Protein AF-A0A3N5KRW2-F1 (afdb_monomer_lite)

Foldseek 3Di:
DDPVVVVVVVVVVVVVVVVVVVVVVVVCQQDPVNQVVVVVVVQVVLCVVQVWGWDFPDWDADPVVRDIDTPPIDTGHPDPPPDDDD

Structure (mmCIF, N/CA/C/O backbone):
data_AF-A0A3N5KRW2-F1
#
_entry.id   AF-A0A3N5KRW2-F1
#
loop_
_atom_site.group_PDB
_atom_site.id
_atom_site.type_symbol
_atom_site.label_atom_id
_atom_site.label_alt_id
_atom_site.label_comp_id
_atom_site.label_asym_id
_atom_site.label_entity_id
_atom_site.label_seq_id
_atom_site.pdbx_PDB_ins_code
_atom_site.Cartn_x
_atom_site.Cartn_y
_atom_site.Cartn_z
_atom_site.occupancy
_atom_site.B_iso_or_equiv
_atom_site.auth_seq_id
_atom_site.auth_comp_id
_atom_site.auth_asym_id
_atom_site.auth_atom_id
_atom_site.pdbx_PDB_model_num
ATOM 1 N N . MET A 1 1 ? 37.273 2.167 -25.060 1.00 53.41 1 MET A N 1
ATOM 2 C CA . MET A 1 1 ? 35.789 2.166 -25.032 1.00 53.41 1 MET A CA 1
ATOM 3 C C . MET A 1 1 ? 35.289 3.449 -24.380 1.00 53.41 1 MET A C 1
ATOM 5 O O . MET A 1 1 ? 35.525 3.662 -23.196 1.00 53.41 1 MET A O 1
ATOM 9 N N . THR A 1 2 ? 34.698 4.333 -25.179 1.00 56.75 2 THR A N 1
ATOM 10 C CA . THR A 1 2 ? 34.367 5.732 -24.863 1.00 56.75 2 THR A CA 1
ATOM 11 C C . THR A 1 2 ? 33.284 5.852 -23.784 1.00 56.75 2 THR A C 1
ATOM 13 O O . THR A 1 2 ? 32.282 5.138 -23.802 1.00 56.75 2 THR A O 1
ATOM 16 N N . ARG A 1 3 ? 33.502 6.750 -22.813 1.00 66.50 3 ARG A N 1
ATOM 17 C CA . ARG A 1 3 ? 32.666 6.943 -21.607 1.00 66.50 3 ARG A CA 1
ATOM 18 C C . ARG A 1 3 ? 31.172 7.149 -21.913 1.00 66.50 3 ARG A C 1
ATOM 20 O O . ARG A 1 3 ? 30.327 6.733 -21.128 1.00 66.50 3 ARG A O 1
ATOM 27 N N . SER A 1 4 ? 30.858 7.697 -23.083 1.00 63.81 4 SER A N 1
ATOM 28 C CA . SER A 1 4 ? 29.505 7.907 -23.611 1.00 63.81 4 SER A CA 1
ATOM 29 C C . SER A 1 4 ? 28.688 6.619 -23.768 1.00 63.81 4 SER A C 1
ATOM 31 O O . SER A 1 4 ? 27.489 6.615 -23.504 1.00 63.81 4 SER A O 1
ATOM 33 N N . ARG A 1 5 ? 29.324 5.497 -24.122 1.00 71.00 5 ARG A N 1
ATOM 34 C CA . ARG A 1 5 ? 28.635 4.210 -24.315 1.00 71.00 5 ARG A CA 1
ATOM 35 C C . ARG A 1 5 ? 28.227 3.561 -22.984 1.00 71.00 5 ARG A C 1
ATOM 37 O O . ARG A 1 5 ? 27.188 2.915 -22.912 1.00 71.00 5 ARG A O 1
ATOM 44 N N . LYS A 1 6 ? 29.015 3.787 -21.923 1.00 71.00 6 LYS A N 1
ATOM 45 C CA . LYS A 1 6 ? 28.711 3.332 -20.553 1.00 71.00 6 LYS A CA 1
ATOM 46 C C . LYS A 1 6 ? 27.557 4.128 -19.935 1.00 71.00 6 LYS A C 1
ATOM 48 O O . LYS A 1 6 ? 26.697 3.528 -19.308 1.00 71.00 6 LYS A O 1
ATOM 53 N N . LEU A 1 7 ? 27.518 5.441 -20.179 1.00 75.44 7 LEU A N 1
ATOM 54 C CA . LEU A 1 7 ? 26.432 6.336 -19.753 1.00 75.44 7 LEU A CA 1
ATOM 55 C C . LEU A 1 7 ? 25.075 5.948 -20.360 1.00 75.44 7 LEU A C 1
ATOM 57 O O . LEU A 1 7 ? 24.073 5.905 -19.654 1.00 75.44 7 LEU A O 1
ATOM 61 N N . LEU A 1 8 ? 25.054 5.603 -21.650 1.00 78.44 8 LEU A N 1
ATOM 62 C CA . LEU A 1 8 ? 23.855 5.098 -22.328 1.00 78.44 8 LEU A CA 1
ATOM 63 C C . LEU A 1 8 ? 23.353 3.778 -21.727 1.00 78.44 8 LEU A C 1
ATOM 65 O O . LEU A 1 8 ? 22.154 3.615 -21.518 1.00 78.44 8 LEU A O 1
ATOM 69 N N . TRP A 1 9 ? 24.258 2.851 -21.403 1.00 82.62 9 TRP A N 1
ATOM 70 C CA . TRP A 1 9 ? 23.893 1.584 -20.762 1.00 82.62 9 TRP A CA 1
ATOM 71 C C . TRP A 1 9 ? 23.396 1.771 -19.326 1.00 82.62 9 TRP A C 1
ATOM 73 O O . TRP A 1 9 ? 22.398 1.162 -18.951 1.00 82.62 9 TRP A O 1
ATOM 83 N N . SER A 1 10 ? 24.029 2.645 -18.536 1.00 83.69 10 SER A N 1
ATOM 84 C CA . SER A 1 10 ? 23.550 2.959 -17.184 1.00 83.69 10 SER A CA 1
ATOM 85 C C . SER A 1 10 ? 22.197 3.669 -17.199 1.00 83.69 10 SER A C 1
ATOM 87 O O . SER A 1 10 ? 21.353 3.371 -16.362 1.00 83.69 10 SER A O 1
ATOM 89 N N . ALA A 1 11 ? 21.960 4.564 -18.164 1.00 87.44 11 ALA A N 1
ATOM 90 C CA . ALA A 1 11 ? 20.671 5.233 -18.321 1.00 87.44 11 ALA A CA 1
ATOM 91 C C . ALA A 1 11 ? 19.565 4.243 -18.720 1.00 87.44 11 ALA A C 1
ATOM 93 O O . ALA A 1 11 ? 18.479 4.283 -18.148 1.00 87.44 11 ALA A O 1
ATOM 94 N N . GLY A 1 12 ? 19.855 3.311 -19.636 1.00 91.06 12 GLY A N 1
ATOM 95 C CA . GLY A 1 12 ? 18.928 2.235 -19.996 1.00 91.06 12 GLY A CA 1
ATOM 96 C C . GLY A 1 12 ? 18.610 1.309 -18.818 1.00 91.06 12 GLY A C 1
ATOM 97 O O . GLY A 1 12 ? 17.447 0.986 -18.589 1.00 91.06 12 GLY A O 1
ATOM 98 N N . GLY A 1 13 ? 19.621 0.943 -18.025 1.00 92.69 13 GLY A N 1
ATOM 99 C CA . GLY A 1 13 ? 19.433 0.149 -16.808 1.00 92.69 13 GLY A CA 1
ATOM 100 C C . GLY A 1 13 ? 18.583 0.867 -15.759 1.00 92.69 13 GLY A C 1
ATOM 101 O O . GLY A 1 13 ? 17.669 0.269 -15.197 1.00 92.69 13 GLY A O 1
ATOM 102 N N . LEU A 1 14 ? 18.827 2.163 -15.541 1.00 94.56 14 LEU A N 1
ATOM 103 C CA . LEU A 1 14 ? 18.038 2.974 -14.615 1.00 94.56 14 LEU A CA 1
ATOM 104 C C . LEU A 1 14 ? 16.583 3.108 -15.082 1.00 94.56 14 LEU A C 1
ATOM 106 O O . LEU A 1 14 ? 15.669 2.931 -14.284 1.00 94.56 14 LEU A O 1
ATOM 110 N N . ALA A 1 15 ? 16.359 3.357 -16.374 1.00 94.25 15 ALA A N 1
ATOM 111 C CA . ALA A 1 15 ? 15.016 3.429 -16.943 1.00 94.25 15 ALA A CA 1
ATOM 112 C C . ALA A 1 15 ? 14.264 2.095 -16.802 1.00 94.25 15 ALA A C 1
ATOM 114 O O . ALA A 1 15 ? 13.099 2.083 -16.408 1.00 94.25 15 ALA A O 1
ATOM 115 N N . GLY A 1 16 ? 14.942 0.971 -17.056 1.00 95.62 16 GLY A N 1
ATOM 116 C CA . GLY A 1 16 ? 14.385 -0.364 -16.845 1.00 95.62 16 GLY A CA 1
ATOM 117 C C . GLY A 1 16 ? 14.028 -0.629 -15.381 1.00 95.62 16 GLY A C 1
ATOM 118 O O . GLY A 1 16 ? 12.951 -1.149 -15.100 1.00 95.62 16 GLY A O 1
ATOM 119 N N . LEU A 1 17 ? 14.885 -0.213 -14.444 1.00 95.44 17 LEU A N 1
ATOM 120 C CA . LEU A 1 17 ? 14.627 -0.342 -13.009 1.00 95.44 17 LEU A CA 1
ATOM 121 C C . LEU A 1 17 ? 13.412 0.487 -12.574 1.00 95.44 17 LEU A C 1
ATOM 123 O O . LEU A 1 17 ? 12.553 -0.019 -11.858 1.00 95.44 17 LEU A O 1
ATOM 127 N N . VAL A 1 18 ? 13.313 1.739 -13.027 1.00 96.06 18 VAL A N 1
ATOM 128 C CA . VAL A 1 18 ? 12.162 2.606 -12.733 1.00 96.06 18 VAL A CA 1
ATOM 129 C C . VAL A 1 18 ? 10.873 1.989 -13.272 1.00 96.06 18 VAL A C 1
ATOM 131 O O . VAL A 1 18 ? 9.880 1.922 -12.550 1.00 96.06 18 VAL A O 1
ATOM 134 N N . LEU A 1 19 ? 10.889 1.480 -14.507 1.00 95.12 19 LEU A N 1
ATOM 135 C CA . LEU A 1 19 ? 9.726 0.822 -15.099 1.00 95.12 19 LEU A CA 1
ATOM 136 C C . LEU A 1 19 ? 9.320 -0.427 -14.307 1.00 95.12 19 LEU A C 1
ATOM 138 O O . LEU A 1 19 ? 8.139 -0.626 -14.031 1.00 95.12 19 LEU A O 1
ATOM 142 N N . PHE A 1 20 ? 10.294 -1.241 -13.899 1.00 95.00 20 PHE A N 1
ATOM 143 C CA . PHE A 1 20 ? 10.055 -2.424 -13.079 1.00 95.00 20 PHE A CA 1
ATOM 144 C C . PHE A 1 20 ? 9.408 -2.065 -11.735 1.00 95.00 20 PHE A C 1
ATOM 146 O O . PHE A 1 20 ? 8.399 -2.661 -11.363 1.00 95.00 20 PHE A O 1
ATOM 153 N N . LEU A 1 21 ? 9.925 -1.043 -11.044 1.00 94.25 21 LEU A N 1
ATOM 154 C CA . LEU A 1 21 ? 9.357 -0.568 -9.780 1.00 94.25 21 LEU A CA 1
ATOM 155 C C . LEU A 1 21 ? 7.921 -0.056 -9.944 1.00 94.25 21 LEU A C 1
ATOM 157 O O . LEU A 1 21 ? 7.079 -0.348 -9.097 1.00 94.25 21 LEU A O 1
ATOM 161 N N . LEU A 1 22 ? 7.614 0.649 -11.039 1.00 90.62 22 LEU A N 1
ATOM 162 C CA . LEU A 1 22 ? 6.249 1.096 -11.332 1.00 90.62 22 LEU A CA 1
ATOM 163 C C . LEU A 1 22 ? 5.294 -0.083 -11.538 1.00 90.62 22 LEU A C 1
ATOM 165 O O . LEU A 1 22 ? 4.207 -0.098 -10.963 1.00 90.62 22 LEU A O 1
ATOM 169 N N . VAL A 1 23 ? 5.701 -1.093 -12.312 1.00 90.81 23 VAL A N 1
ATOM 170 C CA . VAL A 1 23 ? 4.885 -2.296 -12.539 1.00 90.81 23 VAL A CA 1
ATOM 171 C C . VAL A 1 23 ? 4.659 -3.052 -11.230 1.00 90.81 23 VAL A C 1
ATOM 173 O O . VAL A 1 23 ? 3.519 -3.395 -10.919 1.00 90.81 23 VAL A O 1
ATOM 176 N N . CYS A 1 24 ? 5.708 -3.262 -10.431 1.00 90.50 24 CYS A N 1
ATOM 177 C CA . CYS A 1 24 ? 5.580 -3.877 -9.111 1.00 90.50 24 CYS A CA 1
ATOM 178 C C . CYS A 1 24 ? 4.628 -3.084 -8.208 1.00 90.50 24 CYS A C 1
ATOM 180 O O . CYS A 1 24 ? 3.760 -3.683 -7.580 1.00 90.50 24 CYS A O 1
ATOM 182 N N . GLY A 1 25 ? 4.736 -1.753 -8.189 1.00 85.56 25 GLY A N 1
ATOM 183 C CA . GLY A 1 25 ? 3.827 -0.884 -7.445 1.00 85.56 25 GLY A CA 1
ATOM 184 C C . GLY A 1 25 ? 2.367 -1.084 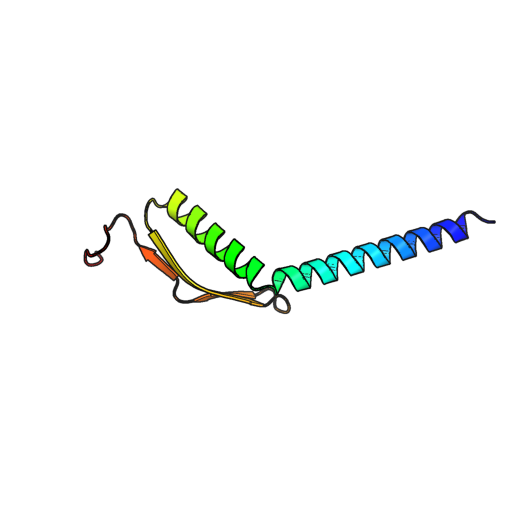-7.857 1.00 85.56 25 GLY A C 1
ATOM 185 O O . GLY A 1 25 ? 1.517 -1.310 -7.002 1.00 85.56 25 GLY A O 1
ATOM 186 N N . ILE A 1 26 ? 2.074 -1.099 -9.159 1.00 83.00 26 ILE A N 1
ATOM 187 C CA . ILE A 1 26 ? 0.714 -1.327 -9.677 1.00 83.00 26 ILE A CA 1
ATOM 188 C C . ILE A 1 26 ? 0.187 -2.715 -9.287 1.00 83.00 26 ILE A C 1
ATOM 190 O O . ILE A 1 26 ? -0.968 -2.848 -8.883 1.00 83.00 26 ILE A O 1
ATOM 194 N N . VAL A 1 27 ? 1.022 -3.754 -9.381 1.00 84.19 27 VAL A N 1
ATOM 195 C CA . VAL A 1 27 ? 0.642 -5.122 -8.990 1.00 84.19 27 VAL A CA 1
ATOM 196 C C . VAL A 1 27 ? 0.320 -5.194 -7.498 1.00 84.19 27 VAL A C 1
ATOM 198 O O . VAL A 1 27 ? -0.690 -5.789 -7.127 1.00 84.19 27 VAL A O 1
ATOM 201 N N . VAL A 1 28 ? 1.127 -4.551 -6.650 1.00 82.00 28 VAL A N 1
ATOM 202 C CA . VAL A 1 28 ? 0.875 -4.476 -5.205 1.00 82.00 28 VAL A CA 1
ATOM 203 C C . VAL A 1 28 ? -0.425 -3.725 -4.922 1.00 82.00 28 VAL A C 1
ATOM 205 O O . VAL A 1 28 ? -1.260 -4.252 -4.198 1.00 82.00 28 VAL A O 1
ATOM 208 N N . LEU A 1 29 ? -0.653 -2.565 -5.547 1.00 75.75 29 LEU A N 1
ATOM 209 C CA . LEU A 1 29 ? -1.886 -1.776 -5.384 1.00 75.75 29 LEU A CA 1
ATOM 210 C C . LEU A 1 29 ? -3.151 -2.535 -5.814 1.00 75.75 29 LEU A C 1
ATOM 212 O O . LEU A 1 29 ? -4.239 -2.282 -5.296 1.00 75.75 29 LEU A O 1
ATOM 216 N N . ARG A 1 30 ? -3.023 -3.459 -6.770 1.00 77.25 30 ARG A N 1
ATOM 217 C CA . ARG A 1 30 ? -4.122 -4.313 -7.235 1.00 77.25 30 ARG A CA 1
ATOM 218 C C . ARG A 1 30 ? -4.317 -5.566 -6.372 1.00 77.25 30 ARG A C 1
ATOM 220 O O . ARG A 1 30 ? -5.356 -6.208 -6.497 1.00 77.25 30 ARG A O 1
ATOM 227 N N . SER A 1 31 ? -3.347 -5.917 -5.531 1.00 79.19 31 SER A N 1
ATOM 228 C CA . SER A 1 31 ? -3.395 -7.121 -4.70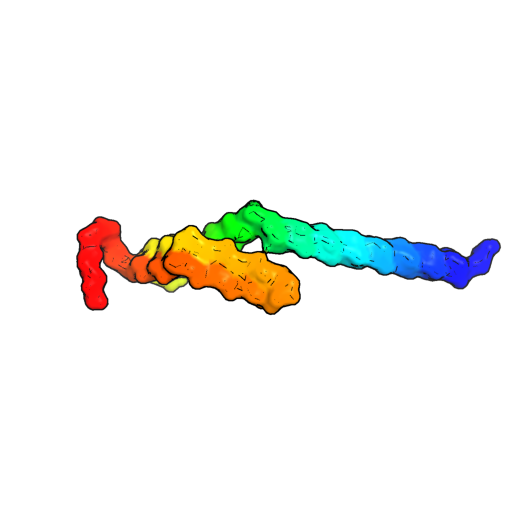2 1.00 79.19 31 SER A CA 1
ATOM 229 C C . SER A 1 31 ? -4.430 -6.996 -3.587 1.00 79.19 31 SER A C 1
ATOM 231 O O . SER A 1 31 ? -4.530 -5.960 -2.925 1.00 79.19 31 SER A O 1
ATOM 233 N N . ASP A 1 32 ? -5.151 -8.085 -3.322 1.00 75.31 32 ASP A N 1
ATOM 234 C CA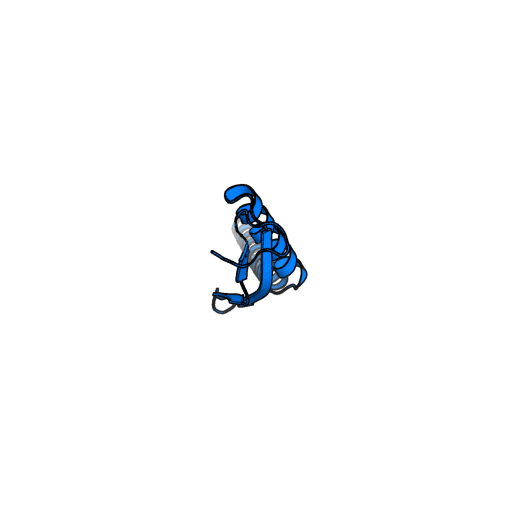 . ASP A 1 32 ? -6.099 -8.165 -2.207 1.00 75.31 32 ASP A CA 1
ATOM 235 C C . ASP A 1 32 ? -5.402 -7.974 -0.852 1.00 75.31 32 ASP A C 1
ATOM 237 O O . ASP A 1 32 ? -5.976 -7.390 0.063 1.00 75.31 32 ASP A O 1
ATOM 241 N N . TRP A 1 33 ? -4.120 -8.345 -0.752 1.00 78.94 33 TRP A N 1
ATOM 242 C CA . TRP A 1 33 ? -3.305 -8.084 0.438 1.00 78.94 33 TRP A CA 1
ATOM 243 C C . TRP A 1 33 ? -3.165 -6.585 0.740 1.00 78.94 33 TRP A C 1
ATOM 245 O O . TRP A 1 33 ? -3.279 -6.174 1.892 1.00 78.94 33 TRP A O 1
ATOM 255 N N . PHE A 1 34 ? -2.952 -5.750 -0.284 1.00 78.19 34 PHE A N 1
ATOM 256 C CA . PHE A 1 34 ? -2.840 -4.302 -0.091 1.00 78.19 34 PHE A CA 1
ATOM 257 C C . PHE A 1 34 ? -4.176 -3.703 0.347 1.00 78.19 34 PHE A C 1
ATOM 259 O O . PHE A 1 34 ? -4.209 -2.852 1.233 1.00 78.19 34 PHE A O 1
ATOM 266 N N . ARG A 1 35 ? -5.284 -4.185 -0.228 1.00 72.81 35 ARG A N 1
ATOM 267 C CA . ARG A 1 35 ? -6.634 -3.763 0.168 1.00 72.81 35 ARG A CA 1
ATOM 268 C C . ARG A 1 35 ? -6.904 -4.071 1.634 1.00 72.81 35 ARG A C 1
ATOM 270 O O . ARG A 1 35 ? -7.384 -3.196 2.346 1.00 72.81 35 ARG A O 1
ATOM 277 N N . GLU A 1 36 ? -6.544 -5.267 2.087 1.00 77.75 36 GLU A N 1
ATOM 278 C CA . GLU A 1 36 ? -6.733 -5.679 3.477 1.00 77.75 36 GLU A CA 1
ATOM 279 C C . GLU A 1 36 ? -5.845 -4.881 4.441 1.00 77.75 36 GLU A C 1
ATOM 281 O O . GLU A 1 36 ? -6.331 -4.386 5.455 1.00 77.75 36 GLU A O 1
ATOM 286 N N . GLN A 1 37 ? -4.575 -4.656 4.093 1.00 81.50 37 GLN A N 1
ATOM 287 C CA . GLN A 1 37 ? -3.681 -3.811 4.890 1.00 81.50 37 GLN A CA 1
ATOM 288 C C . GLN A 1 37 ? -4.200 -2.375 5.019 1.00 81.50 37 GLN A C 1
ATOM 290 O O . GLN A 1 37 ? -4.163 -1.803 6.107 1.00 81.50 37 GLN A O 1
ATOM 295 N N . VAL A 1 38 ? -4.691 -1.783 3.926 1.00 77.50 38 VAL A N 1
ATOM 296 C CA . VAL A 1 38 ? -5.277 -0.436 3.954 1.00 77.50 38 VAL A CA 1
ATOM 297 C C . VAL A 1 38 ? -6.559 -0.425 4.783 1.00 77.50 38 VAL A C 1
ATOM 299 O O . VAL A 1 38 ? -6.723 0.468 5.610 1.00 77.50 38 VAL A O 1
ATOM 302 N N . ARG A 1 39 ? -7.433 -1.428 4.629 1.00 75.00 39 ARG A N 1
ATOM 303 C CA . ARG A 1 39 ? -8.658 -1.572 5.429 1.00 75.00 39 ARG A CA 1
ATOM 304 C C . ARG A 1 39 ? -8.339 -1.602 6.923 1.00 75.00 39 ARG A C 1
ATOM 306 O O . ARG A 1 39 ? -8.886 -0.800 7.672 1.00 75.00 39 ARG A O 1
ATOM 313 N N . GLN A 1 40 ? -7.410 -2.461 7.342 1.00 78.75 40 GLN A N 1
ATOM 314 C CA . GLN A 1 40 ? -6.977 -2.566 8.739 1.00 78.75 40 GLN A CA 1
ATOM 315 C C . GLN A 1 40 ? -6.356 -1.269 9.255 1.00 78.75 40 GLN A C 1
ATOM 317 O O . GLN A 1 40 ? -6.610 -0.871 10.390 1.00 78.75 40 GLN A O 1
ATOM 322 N N . ARG A 1 41 ? -5.561 -0.588 8.422 1.00 80.44 41 ARG A N 1
ATOM 323 C CA . ARG A 1 41 ? -4.953 0.692 8.783 1.00 80.44 41 ARG A CA 1
ATOM 324 C C . ARG A 1 41 ? -6.017 1.757 9.036 1.00 80.44 41 ARG A C 1
ATOM 326 O O . ARG A 1 41 ? -5.959 2.409 10.069 1.00 80.44 41 ARG A O 1
ATOM 333 N N . ILE A 1 42 ? -7.001 1.883 8.142 1.00 74.75 42 ILE A N 1
ATOM 334 C CA . ILE A 1 42 ? -8.111 2.835 8.294 1.00 74.75 42 ILE A CA 1
ATOM 335 C C . ILE A 1 42 ? -8.896 2.535 9.572 1.00 74.75 42 ILE A C 1
ATOM 337 O O . ILE A 1 42 ? -9.143 3.456 10.341 1.00 74.75 42 ILE A O 1
ATOM 341 N N . VAL A 1 43 ? -9.243 1.268 9.822 1.00 75.81 43 VAL A N 1
ATOM 342 C CA . VAL A 1 43 ? -9.934 0.864 11.056 1.00 75.81 43 VAL A CA 1
ATOM 343 C C . VAL A 1 43 ? -9.124 1.301 12.276 1.00 75.81 43 VAL A C 1
ATOM 345 O O . VAL A 1 43 ? -9.616 2.080 13.081 1.00 75.81 43 VAL A O 1
ATOM 348 N N . SER A 1 44 ? -7.847 0.923 12.356 1.00 76.44 44 SER A N 1
ATOM 349 C CA . SER A 1 44 ? -6.994 1.256 13.501 1.00 76.44 44 SER A CA 1
ATOM 350 C C . SER A 1 44 ? -6.817 2.765 13.719 1.00 76.44 44 SER A C 1
ATOM 352 O O . SER A 1 44 ? -6.848 3.222 14.862 1.00 76.44 44 SER A O 1
ATOM 354 N N . GLU A 1 45 ? -6.630 3.550 12.653 1.00 76.88 45 GLU A N 1
ATOM 355 C CA . GLU A 1 45 ? -6.462 5.006 12.756 1.00 76.88 45 GLU A CA 1
ATOM 356 C C . GLU A 1 45 ? -7.757 5.676 13.244 1.00 76.88 45 GLU A C 1
ATOM 358 O O . GLU A 1 45 ? -7.707 6.583 14.075 1.00 76.88 45 GLU A O 1
ATOM 363 N N . VAL A 1 46 ? -8.921 5.221 12.763 1.00 71.56 46 VAL A N 1
ATOM 364 C CA . VAL A 1 46 ? -10.213 5.794 13.156 1.00 71.56 46 VAL A CA 1
ATOM 365 C C . VAL A 1 46 ? -10.603 5.358 14.569 1.00 71.56 46 VAL A C 1
ATOM 367 O O . VAL A 1 46 ? -11.002 6.216 15.358 1.00 71.56 46 VAL A O 1
ATOM 370 N N . GLU A 1 47 ? -10.412 4.087 14.935 1.00 74.38 47 GLU A N 1
ATOM 371 C CA . GLU A 1 47 ? -10.624 3.592 16.304 1.00 74.38 47 GLU A CA 1
ATOM 372 C C . GLU A 1 47 ? -9.742 4.349 17.304 1.00 74.38 47 GLU A C 1
ATOM 374 O O . GLU A 1 47 ? -10.215 4.806 18.343 1.00 74.38 47 GLU A O 1
ATOM 379 N N . SER A 1 48 ? -8.468 4.579 16.969 1.00 70.88 48 SER A N 1
ATOM 380 C CA . SER A 1 48 ? -7.554 5.330 17.834 1.00 70.88 48 SER A CA 1
ATOM 381 C C . SER A 1 48 ? -7.920 6.812 17.963 1.00 70.88 48 SER A C 1
ATOM 383 O O . SER A 1 48 ? -7.615 7.413 18.994 1.00 70.88 48 SER A O 1
ATOM 385 N N . ALA A 1 49 ? -8.510 7.422 16.932 1.00 68.56 49 ALA A N 1
ATOM 386 C CA . ALA A 1 49 ? -8.873 8.839 16.938 1.00 68.56 49 ALA A CA 1
ATOM 387 C C . ALA A 1 49 ? -10.231 9.110 17.604 1.00 68.56 49 ALA A C 1
ATOM 389 O O . ALA A 1 49 ? -10.432 10.191 18.155 1.00 68.56 49 ALA A O 1
ATOM 390 N N . THR A 1 50 ? -11.162 8.152 17.546 1.00 64.50 50 THR A N 1
ATOM 391 C CA . THR A 1 50 ? -12.547 8.325 18.023 1.00 64.50 50 THR A CA 1
ATOM 392 C C . THR A 1 50 ? -12.883 7.519 19.275 1.00 64.50 50 THR A C 1
ATOM 394 O O . THR A 1 50 ? -13.824 7.875 19.981 1.00 64.50 50 THR A O 1
ATOM 397 N N . GLY A 1 51 ? -12.126 6.464 19.585 1.00 59.25 51 GLY A N 1
ATOM 398 C CA . GLY A 1 51 ? -12.410 5.552 20.696 1.00 59.25 51 GLY A CA 1
ATOM 399 C C . GLY A 1 51 ? -13.619 4.633 20.472 1.00 59.25 51 GLY A C 1
ATOM 400 O O . GLY A 1 51 ? -14.020 3.948 21.411 1.00 59.25 51 GLY A O 1
ATOM 401 N N . GLY A 1 52 ? -14.201 4.633 19.267 1.00 60.72 52 GLY A N 1
ATOM 402 C CA . GLY A 1 52 ? -15.302 3.763 18.843 1.00 60.72 52 GLY A CA 1
ATOM 403 C C . GLY A 1 52 ? -14.842 2.697 17.845 1.00 60.72 52 GLY A C 1
ATOM 404 O O . GLY A 1 52 ? -13.689 2.722 17.426 1.00 60.72 52 GLY A O 1
ATOM 405 N N . GLN A 1 53 ? -15.715 1.753 17.482 1.00 60.81 53 GLN A N 1
ATOM 406 C CA . GLN A 1 53 ? -15.391 0.645 16.570 1.00 60.81 53 GLN A CA 1
ATOM 407 C C . GLN A 1 53 ? -15.763 0.995 15.121 1.00 60.81 53 GLN A C 1
ATOM 409 O O . GLN A 1 53 ? -16.805 1.603 14.865 1.00 60.81 53 GLN A O 1
ATOM 414 N N . VAL A 1 54 ? -14.928 0.607 14.154 1.00 66.06 54 VAL A N 1
ATOM 415 C CA . VAL A 1 54 ? -15.184 0.879 12.730 1.00 66.06 54 VAL A CA 1
ATOM 416 C C . VAL A 1 54 ? -15.351 -0.402 11.943 1.00 66.06 54 VAL A C 1
ATOM 418 O O . VAL A 1 54 ? -14.423 -1.201 11.826 1.00 66.06 54 VAL A O 1
ATOM 421 N N . GLU A 1 55 ? -16.506 -0.535 11.299 1.00 66.25 55 GLU A N 1
ATOM 422 C CA . GLU A 1 55 ? -16.756 -1.598 10.337 1.00 66.25 55 GLU A CA 1
ATOM 423 C C . GLU A 1 55 ? -16.657 -1.060 8.908 1.00 66.25 55 GLU A C 1
ATOM 425 O O . GLU A 1 55 ? -17.318 -0.095 8.516 1.00 66.25 55 GLU A O 1
ATOM 430 N N . ILE A 1 56 ? -15.807 -1.704 8.105 1.00 66.31 56 ILE A N 1
ATOM 431 C CA . ILE A 1 56 ? -15.677 -1.445 6.669 1.00 66.31 56 ILE A CA 1
ATOM 432 C C . ILE A 1 56 ? -16.046 -2.725 5.937 1.00 66.31 56 ILE A C 1
ATOM 434 O O . ILE A 1 56 ? -15.260 -3.677 5.933 1.00 66.31 56 ILE A O 1
ATOM 438 N N . GLY A 1 57 ? -17.227 -2.736 5.317 1.00 67.56 57 GLY A N 1
ATOM 439 C CA . GLY A 1 57 ? -17.717 -3.899 4.578 1.00 67.56 57 GLY A CA 1
ATOM 440 C C . GLY A 1 57 ? -16.924 -4.182 3.300 1.00 67.56 57 GLY A C 1
ATOM 441 O O . GLY A 1 57 ? -16.575 -5.329 3.038 1.00 67.56 57 GLY A O 1
ATOM 442 N N . GLU A 1 58 ? -16.600 -3.154 2.508 1.00 71.62 58 GLU A N 1
ATOM 443 C CA . GLU A 1 58 ? -15.842 -3.347 1.267 1.00 71.62 58 GLU A CA 1
ATOM 444 C C . GLU A 1 58 ? -14.935 -2.149 0.949 1.00 71.62 58 GLU A C 1
ATOM 446 O O . GLU A 1 58 ? -15.359 -0.992 0.968 1.00 71.62 58 GLU A O 1
ATOM 451 N N . PHE A 1 59 ? -13.676 -2.437 0.606 1.00 70.88 59 PHE A N 1
ATOM 452 C CA . PHE A 1 59 ? -12.707 -1.452 0.131 1.00 70.88 59 PHE A CA 1
ATOM 453 C C . PHE A 1 59 ? -12.256 -1.806 -1.289 1.00 70.88 59 PHE A C 1
ATOM 455 O O . PHE A 1 59 ? -11.606 -2.831 -1.517 1.00 70.88 59 PHE A O 1
ATOM 462 N N . ARG A 1 60 ? -12.578 -0.946 -2.260 1.00 73.62 60 ARG A N 1
ATOM 463 C CA . ARG A 1 60 ? -12.174 -1.097 -3.662 1.00 73.62 60 ARG A CA 1
ATOM 464 C C . ARG A 1 60 ? -11.212 0.014 -4.048 1.00 73.62 60 ARG A C 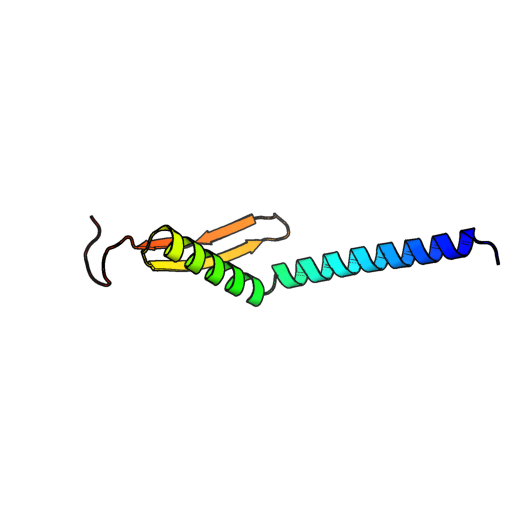1
ATOM 466 O O . ARG A 1 60 ? -11.512 1.194 -3.918 1.00 73.62 60 ARG A O 1
ATOM 473 N N . PHE A 1 61 ? -10.065 -0.378 -4.586 1.00 75.31 61 PHE A N 1
ATOM 474 C CA . PHE A 1 61 ? -9.090 0.552 -5.142 1.00 75.31 61 PHE A CA 1
ATOM 475 C C . PHE A 1 61 ? -8.914 0.291 -6.640 1.00 75.31 61 PHE A C 1
ATOM 477 O O . PHE A 1 61 ? -8.515 -0.807 -7.048 1.00 75.31 61 PHE A O 1
ATOM 484 N N . ASP A 1 62 ? -9.246 1.295 -7.450 1.00 76.75 62 ASP A N 1
ATOM 485 C CA . ASP A 1 62 ? -9.007 1.348 -8.889 1.00 76.75 62 ASP A CA 1
ATOM 486 C C . ASP A 1 62 ? -7.747 2.178 -9.149 1.00 76.75 62 ASP A C 1
ATOM 488 O O . ASP A 1 62 ? -7.771 3.408 -9.144 1.00 76.75 62 ASP A O 1
ATOM 492 N N . TRP A 1 63 ? -6.626 1.493 -9.373 1.00 74.00 63 TRP A N 1
ATOM 493 C CA . TRP A 1 63 ? -5.339 2.134 -9.643 1.00 74.00 63 TRP A CA 1
ATOM 494 C C . TRP A 1 63 ? -5.323 2.891 -10.980 1.00 74.00 63 TRP A C 1
ATOM 496 O O . TRP A 1 63 ? -4.579 3.859 -11.110 1.00 74.00 63 TRP A O 1
ATOM 506 N N . ALA A 1 64 ? -6.125 2.475 -11.969 1.00 76.62 64 ALA A N 1
ATOM 507 C CA . ALA A 1 64 ? -6.125 3.076 -13.301 1.00 76.62 64 ALA A CA 1
ATOM 508 C C . ALA A 1 64 ? -6.816 4.443 -13.284 1.00 76.62 64 ALA A C 1
ATOM 510 O O . ALA A 1 64 ? -6.397 5.365 -13.980 1.00 76.62 64 ALA A O 1
ATOM 511 N N . GLN A 1 65 ? -7.854 4.577 -12.456 1.00 82.81 65 GLN A N 1
ATOM 512 C CA . GLN A 1 65 ? -8.554 5.842 -12.222 1.00 82.81 65 GLN A CA 1
ATOM 513 C C . GLN A 1 65 ? -8.086 6.568 -10.953 1.00 82.81 65 GLN A C 1
ATOM 515 O O . GLN A 1 65 ? -8.638 7.618 -10.627 1.00 82.81 65 GLN A O 1
ATOM 520 N N . LEU A 1 66 ? -7.102 6.010 -10.233 1.00 78.50 66 LEU A N 1
ATOM 521 C CA . LEU A 1 66 ? -6.663 6.458 -8.905 1.00 78.50 66 LEU A CA 1
ATOM 522 C C . LEU A 1 66 ? -7.844 6.690 -7.946 1.00 78.50 66 LEU A C 1
ATOM 524 O O . LEU A 1 66 ? -7.860 7.644 -7.169 1.00 78.50 66 LEU A O 1
ATOM 528 N N . ARG A 1 67 ? -8.862 5.825 -8.022 1.00 77.56 67 ARG A N 1
ATOM 529 C CA . ARG A 1 67 ? -10.099 5.955 -7.252 1.00 77.56 67 ARG A CA 1
ATOM 530 C C . ARG A 1 67 ? -10.121 4.942 -6.11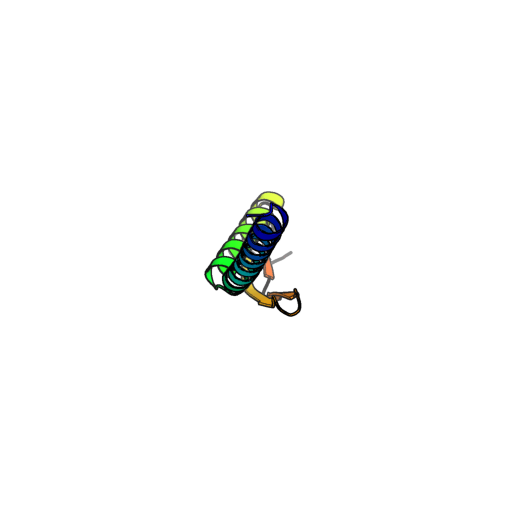7 1.00 77.56 67 ARG A C 1
ATOM 532 O O . ARG A 1 67 ? -10.090 3.738 -6.352 1.00 77.56 67 ARG A O 1
ATOM 539 N N . ALA A 1 68 ? -10.229 5.444 -4.893 1.00 76.38 68 ALA A N 1
ATOM 540 C CA . ALA A 1 68 ? -10.570 4.645 -3.726 1.00 76.38 68 ALA A CA 1
ATOM 541 C C . ALA A 1 68 ? -12.079 4.753 -3.475 1.00 76.38 68 ALA A C 1
ATOM 543 O O . ALA A 1 68 ? -12.627 5.853 -3.435 1.00 76.38 68 ALA A O 1
ATOM 544 N N . GLU A 1 69 ? -12.747 3.617 -3.332 1.00 79.06 69 GLU A N 1
ATOM 545 C CA . GLU A 1 69 ? -14.163 3.515 -3.006 1.00 79.06 69 GLU A CA 1
ATOM 546 C C . GLU A 1 69 ? -14.304 2.674 -1.735 1.00 79.06 69 GLU A C 1
ATOM 548 O O . GLU A 1 69 ? -13.873 1.521 -1.684 1.00 79.06 69 GLU A O 1
ATOM 553 N N . VAL A 1 70 ? -14.899 3.271 -0.705 1.00 74.56 70 VAL A N 1
ATOM 554 C CA . VAL A 1 70 ? -15.207 2.607 0.563 1.00 74.56 70 VAL A CA 1
ATOM 555 C C . VAL A 1 70 ? -16.718 2.439 0.622 1.00 74.56 70 VAL A C 1
ATOM 557 O O . VAL A 1 70 ? -17.447 3.428 0.537 1.00 74.56 70 VAL A O 1
ATOM 560 N N . ARG A 1 71 ? -17.200 1.200 0.714 1.00 75.56 71 ARG A N 1
ATOM 561 C CA . ARG A 1 71 ? -18.630 0.885 0.826 1.00 75.56 71 ARG A CA 1
ATOM 562 C C . ARG A 1 71 ? -18.928 0.290 2.192 1.00 75.56 71 ARG A C 1
ATOM 564 O O . ARG A 1 71 ? -18.093 -0.406 2.768 1.00 75.56 71 ARG A O 1
ATOM 571 N N . SER A 1 72 ? -20.137 0.569 2.678 1.00 73.00 72 SER A N 1
ATOM 572 C CA . SER A 1 72 ? -20.615 0.109 3.987 1.00 73.00 72 SER A CA 1
ATOM 573 C C . SER A 1 72 ? -19.651 0.494 5.115 1.00 73.00 72 SER A C 1
ATOM 575 O O . SER A 1 72 ? -19.221 -0.359 5.884 1.00 73.00 72 SER A O 1
ATOM 577 N N . PHE A 1 73 ? -19.259 1.771 5.150 1.00 72.19 73 PHE A N 1
ATOM 578 C CA . PHE A 1 73 ? -18.486 2.345 6.247 1.00 72.19 73 PHE A CA 1
ATOM 579 C C . PHE A 1 73 ? -19.448 2.705 7.379 1.00 72.19 73 PHE A C 1
ATOM 581 O O . PHE A 1 73 ? -20.269 3.612 7.219 1.00 72.19 73 PHE A O 1
ATOM 588 N N . VAL A 1 74 ? -19.357 1.987 8.493 1.00 73.31 74 VAL A N 1
ATOM 589 C CA . VAL A 1 74 ? -20.125 2.262 9.706 1.00 73.31 74 VAL A CA 1
ATOM 590 C C . VAL A 1 74 ? -19.138 2.655 10.796 1.00 73.31 74 VAL A C 1
ATOM 592 O O . VAL A 1 74 ? -18.225 1.902 11.131 1.00 73.31 74 VAL A O 1
ATOM 595 N N . LEU A 1 75 ? -19.303 3.869 11.314 1.00 67.62 75 LEU A N 1
ATOM 596 C CA . LEU A 1 75 ? -18.568 4.353 12.473 1.00 67.62 75 LEU A CA 1
ATOM 597 C C . LEU A 1 75 ? -19.484 4.213 13.683 1.00 67.62 75 LEU A C 1
ATOM 599 O O . LEU A 1 75 ? -20.446 4.971 13.813 1.00 67.62 75 LEU A O 1
ATOM 603 N N . HIS A 1 76 ? -19.182 3.255 14.550 1.00 66.25 76 HIS A N 1
ATOM 604 C CA . HIS A 1 76 ? -19.794 3.185 15.867 1.00 66.25 76 HIS A CA 1
ATOM 605 C C . HIS A 1 76 ? -19.062 4.178 16.770 1.00 66.25 76 HIS A C 1
ATOM 607 O O . HIS A 1 76 ? -17.832 4.209 16.797 1.00 66.25 76 HIS A O 1
ATOM 613 N N . GLY A 1 77 ? -19.807 5.039 17.464 1.00 60.47 77 GLY A N 1
ATOM 614 C CA . GLY A 1 77 ? -19.235 5.979 18.429 1.00 60.47 77 GLY A CA 1
ATOM 615 C C . GLY A 1 77 ? -18.799 5.278 19.722 1.00 60.47 77 GLY A C 1
ATOM 616 O O . GLY A 1 77 ? -18.420 4.114 19.732 1.00 60.47 77 GLY A O 1
ATOM 617 N N . THR A 1 78 ? -18.916 5.966 20.858 1.00 56.62 78 THR A N 1
ATOM 618 C CA . THR A 1 78 ? -18.726 5.393 22.210 1.00 56.62 78 THR A CA 1
ATOM 619 C C . THR A 1 78 ? -19.855 4.456 22.668 1.00 56.62 78 THR A C 1
ATOM 621 O O . THR A 1 78 ? -19.902 4.064 23.835 1.00 56.62 78 THR A O 1
ATOM 624 N N . GLU A 1 79 ? -20.789 4.124 21.781 1.00 49.75 79 GLU A N 1
ATOM 625 C CA . GLU A 1 79 ? -21.889 3.201 22.049 1.00 49.75 79 GLU A CA 1
ATOM 626 C C . GLU A 1 79 ? -21.329 1.773 22.154 1.00 49.75 79 GLU A C 1
ATOM 628 O O . GLU A 1 79 ? -20.580 1.315 21.291 1.00 49.75 79 GLU A O 1
ATOM 633 N N . LYS A 1 80 ? -21.644 1.067 23.248 1.00 50.00 80 LYS A N 1
ATOM 634 C CA . LYS A 1 80 ? -21.261 -0.343 23.417 1.00 50.00 80 LYS A CA 1
ATOM 635 C C . LYS A 1 80 ? -22.043 -1.214 22.432 1.00 50.00 80 LYS A C 1
ATOM 637 O O . LYS A 1 80 ? -23.187 -0.897 22.113 1.00 50.00 80 LYS A O 1
ATOM 642 N N . GLU A 1 81 ? -21.450 -2.339 22.017 1.00 49.28 81 GLU A N 1
ATOM 643 C CA . GLU A 1 81 ? -22.124 -3.361 21.201 1.00 49.28 81 GLU A CA 1
ATOM 644 C C . GLU A 1 81 ? -23.539 -3.650 21.744 1.00 49.28 81 GLU A C 1
ATOM 646 O O . GLU A 1 81 ? -23.696 -4.167 22.852 1.00 49.28 81 GLU A O 1
ATOM 651 N N . GLY A 1 82 ? -24.567 -3.304 20.958 1.00 54.47 82 GLY A N 1
ATOM 652 C CA . GLY A 1 82 ? -25.968 -3.637 21.235 1.00 54.47 82 GLY A CA 1
ATOM 653 C C . GLY A 1 82 ? -26.892 -2.499 21.687 1.00 54.47 82 GLY A C 1
ATOM 654 O O . GLY A 1 82 ? -28.068 -2.779 21.920 1.00 54.47 82 GLY A O 1
ATOM 655 N N . GLU A 1 83 ? -26.433 -1.249 21.796 1.00 43.06 83 GLU A N 1
ATOM 656 C CA . GLU A 1 83 ? -27.313 -0.112 22.125 1.00 43.06 83 GLU A CA 1
ATOM 657 C C . GLU A 1 83 ? -27.771 0.655 20.868 1.00 43.06 83 GLU A C 1
ATOM 659 O O . GLU A 1 83 ? -27.070 0.699 19.858 1.00 43.06 83 GLU A O 1
ATOM 664 N N . ALA A 1 84 ? -29.003 1.177 20.892 1.00 45.44 84 ALA A N 1
ATOM 665 C CA . ALA A 1 84 ? -29.608 1.853 19.745 1.00 45.44 84 ALA A CA 1
ATOM 666 C C . ALA A 1 84 ? -28.977 3.243 19.524 1.00 45.44 84 ALA A C 1
ATOM 668 O O . ALA A 1 84 ? -28.736 3.937 20.511 1.00 45.44 84 ALA A O 1
ATOM 669 N N . PRO A 1 85 ? -28.763 3.657 18.260 1.00 50.09 85 PRO A N 1
ATOM 670 C CA . PRO A 1 85 ? -28.064 4.900 17.945 1.00 50.09 85 PRO A CA 1
ATOM 671 C C . PRO A 1 85 ? -28.847 6.132 18.421 1.00 50.09 85 PRO A C 1
ATOM 673 O O . PRO A 1 85 ? -30.073 6.179 18.260 1.00 50.09 85 PRO A O 1
ATOM 676 N N . LEU A 1 86 ? -28.134 7.111 18.992 1.00 54.88 86 LEU A N 1
ATOM 677 C CA . LEU A 1 86 ? -28.666 8.423 19.410 1.00 54.88 86 LEU A CA 1
ATOM 678 C C . LEU A 1 86 ? -29.065 9.340 18.240 1.00 54.88 86 LEU A C 1
ATOM 680 O O . LEU A 1 86 ? -28.353 9.369 17.208 1.00 54.88 86 LEU A O 1
#

Radius of gyration: 21.99 Å; chains: 1; bounding box: 65×17×48 Å

Secondary structure (DSSP, 8-state):
--HHHHHHHHHHHHHHHHHHHHHHHHHHHHSHHHHHHHHHHHHHHHHHHHSS-EEEEEEEEETTTTEEEEEEEEE--S--TTPPP-

Sequence (86 aa):
MTRSRKLLWSAGGLAGLVLFLLVCGIVVLRSDWFREQVRQRIVSEVESAT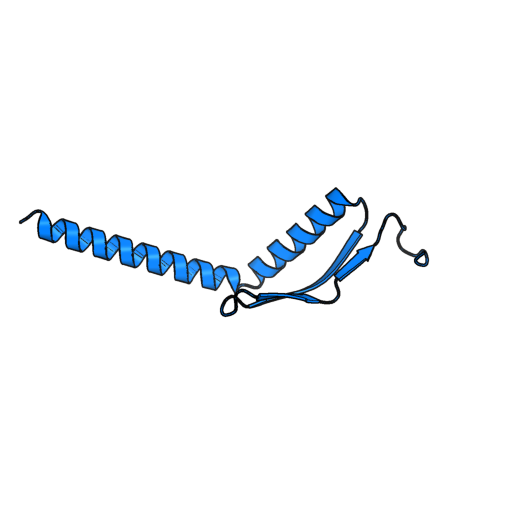GGQVEIGEFRFDWAQLRAEVRSFVLHGTEKEGEAPL

pLDDT: mean 74.18, std 12.52, range [43.06, 96.06]